Protein AF-A0A8J3TKG3-F1 (afdb_monomer)

pLDDT: mean 78.72, std 10.46, range [52.53, 94.5]

Nearest PDB structures (foldseek):
  2h1t-assembly1_B  TM=5.971E-01  e=3.770E-05  Pseudomonas aeruginosa

Organism: NCBI:txid58121

InterPro domains:
  IPR009467 Putative glycolipid-binding protein [PF06475] (46-133)

Mean predicted aligned error: 7.33 Å

Solvent-accessible surface area (backbone atoms only — not comparable to full-atom values): 7881 Å² total; per-residue (Å²): 117,49,72,46,34,32,48,33,92,66,37,40,34,41,33,46,36,37,60,92,91,50,89,44,74,53,73,52,76,51,64,83,83,86,78,87,79,87,68,67,69,60,39,66,77,90,67,37,84,79,35,87,44,58,33,46,54,99,43,63,65,41,64,19,53,64,39,53,77,61,40,28,68,78,79,34,62,73,49,68,54,37,22,33,28,27,39,70,91,50,46,35,43,43,66,38,67,34,36,43,33,41,75,53,96,37,28,34,35,39,38,43,92,95,44,72,34,70,65,26,33,37,44,100,86,42,42,56,48,38,47,73,65,72,43,44,58,48,127

Foldseek 3Di:
DDWKKKDFPFFIKIWDWDCPPHTDIDMDTDGDDDDDDDDDAAADPPPQPQAPFAAEPPDQQRVLRVCRVQVLLVVGAKDWGWHQYQYPDRRHTDTWTKMWGRDDHQWIWIDTDPDIWPTFGADPVSGGQRTPDRIHMDD

Sequence (139 aa):
MRSLVWMKDAGAEYAEVDFAEGPAATGTAVTEGTGDIDGPPPGRFDDLDRALDCALGLSPLTGSMPVLRHGLLKGGGRVAPTMAWVGVPHLQAIRRPQRYTHLDQGSVRFESEGFTADPSSYDAGGLVSDYPGPACAVR

Structure (mmCIF, N/CA/C/O backbone):
data_AF-A0A8J3TKG3-F1
#
_entry.id   AF-A0A8J3TKG3-F1
#
loop_
_atom_site.group_PDB
_atom_site.id
_atom_site.type_symbol
_atom_site.label_atom_id
_atom_site.label_alt_id
_atom_site.label_comp_id
_atom_site.label_asym_id
_atom_site.label_entity_id
_atom_site.label_seq_id
_atom_site.pdbx_PDB_ins_code
_atom_site.Cartn_x
_atom_site.Cartn_y
_atom_site.Cartn_z
_atom_site.occupancy
_atom_site.B_iso_or_equiv
_atom_site.auth_seq_id
_atom_site.auth_comp_id
_atom_site.auth_asym_id
_atom_site.auth_atom_id
_atom_site.pdbx_PDB_model_num
ATOM 1 N N . MET A 1 1 ? -17.376 11.240 -3.074 1.00 65.75 1 MET A N 1
ATOM 2 C CA . MET A 1 1 ? -16.198 11.699 -3.834 1.00 65.75 1 MET A CA 1
ATOM 3 C C . MET A 1 1 ? -15.257 12.511 -2.947 1.00 65.75 1 MET A C 1
ATOM 5 O O . MET A 1 1 ? -15.706 13.438 -2.279 1.00 65.75 1 MET A O 1
ATOM 9 N N . ARG A 1 2 ? -13.983 12.116 -2.879 1.00 75.81 2 ARG A N 1
ATOM 10 C CA . ARG A 1 2 ? -12.893 12.782 -2.144 1.00 75.81 2 ARG A CA 1
ATOM 11 C C . ARG A 1 2 ? -11.649 12.817 -3.030 1.00 75.81 2 ARG A C 1
ATOM 13 O O . ARG A 1 2 ? -11.393 11.833 -3.713 1.00 75.81 2 ARG A O 1
ATOM 20 N N . SER A 1 3 ? -10.875 13.895 -2.977 1.00 74.38 3 SER A N 1
ATOM 21 C CA . SER A 1 3 ? -9.601 14.026 -3.693 1.00 74.38 3 SER A CA 1
ATOM 22 C C . SER A 1 3 ? -8.420 14.004 -2.724 1.00 74.38 3 SER A C 1
ATOM 24 O O . SER A 1 3 ? -8.502 14.614 -1.657 1.00 74.38 3 SER A O 1
ATOM 26 N N . LEU A 1 4 ? -7.339 13.310 -3.080 1.00 78.56 4 LEU A N 1
ATOM 27 C CA . LEU A 1 4 ? -6.073 13.328 -2.341 1.00 78.56 4 LEU A CA 1
ATOM 28 C C . LEU A 1 4 ? -4.904 13.547 -3.297 1.00 78.56 4 LEU A C 1
ATOM 30 O O . LEU A 1 4 ? -4.908 13.030 -4.415 1.00 78.56 4 LEU A O 1
ATOM 34 N N . VAL A 1 5 ? -3.895 14.280 -2.826 1.00 79.69 5 VAL A N 1
ATOM 35 C CA . VAL A 1 5 ? -2.598 14.403 -3.493 1.00 79.69 5 VAL A CA 1
ATOM 36 C C . VAL A 1 5 ? -1.526 13.823 -2.578 1.00 79.69 5 VAL A C 1
ATOM 38 O O . VAL A 1 5 ? -1.450 14.201 -1.418 1.00 79.69 5 VAL A O 1
ATOM 41 N N . TRP A 1 6 ? -0.666 12.942 -3.079 1.00 81.75 6 TRP A N 1
ATOM 42 C CA . TRP A 1 6 ? 0.575 12.564 -2.405 1.00 81.75 6 TRP A CA 1
ATOM 43 C C . TRP A 1 6 ? 1.763 13.206 -3.112 1.00 81.75 6 TRP A C 1
ATOM 45 O O . TRP A 1 6 ? 2.014 12.931 -4.286 1.00 81.75 6 TRP A O 1
ATOM 55 N N . MET A 1 7 ? 2.507 14.033 -2.380 1.00 80.31 7 MET A N 1
ATOM 56 C CA . MET A 1 7 ? 3.767 14.620 -2.834 1.00 80.31 7 MET A CA 1
ATOM 57 C C . MET A 1 7 ? 4.911 13.648 -2.567 1.00 80.31 7 MET A C 1
ATOM 59 O O . MET A 1 7 ? 4.966 13.038 -1.496 1.00 80.31 7 MET A O 1
ATOM 63 N N . LYS A 1 8 ? 5.810 13.504 -3.541 1.00 76.69 8 LYS A N 1
ATOM 64 C CA . LYS A 1 8 ? 6.946 12.583 -3.506 1.00 76.69 8 LYS A CA 1
ATOM 65 C C . LYS A 1 8 ? 8.207 13.291 -3.984 1.00 76.69 8 LYS A C 1
ATOM 67 O O . LYS A 1 8 ? 8.125 14.222 -4.780 1.00 76.69 8 LYS A O 1
ATOM 72 N N . ASP A 1 9 ? 9.376 12.804 -3.582 1.00 74.69 9 ASP A N 1
ATOM 73 C CA . ASP A 1 9 ? 10.656 13.407 -3.996 1.00 74.69 9 ASP A CA 1
ATOM 74 C C . ASP A 1 9 ? 10.841 13.428 -5.525 1.00 74.69 9 ASP A C 1
ATOM 76 O O . ASP A 1 9 ? 11.468 14.331 -6.068 1.00 74.69 9 ASP A O 1
ATOM 80 N N . ALA A 1 10 ? 10.266 12.443 -6.223 1.00 72.31 10 ALA A N 1
ATOM 81 C CA . ALA A 1 10 ? 10.367 12.278 -7.674 1.00 72.31 10 ALA A CA 1
ATOM 82 C C . ALA A 1 10 ? 9.066 12.615 -8.435 1.00 72.31 10 ALA A C 1
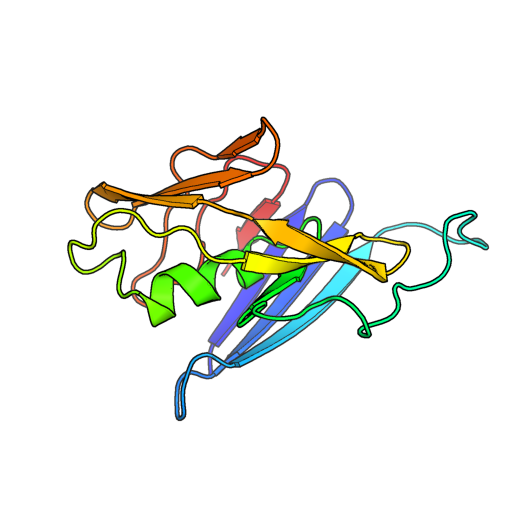ATOM 84 O O . ALA A 1 10 ? 8.913 12.214 -9.592 1.00 72.31 10 ALA A O 1
ATOM 85 N N . GLY A 1 11 ? 8.103 13.296 -7.797 1.00 76.69 11 GLY A N 1
ATOM 86 C CA . GLY A 1 11 ? 6.855 13.695 -8.452 1.00 76.69 11 GLY A CA 1
ATOM 87 C C . GLY A 1 11 ? 5.638 13.757 -7.532 1.00 76.69 11 GLY A C 1
ATOM 88 O O . GLY A 1 11 ? 5.746 13.965 -6.328 1.00 76.69 11 GLY A O 1
ATOM 89 N N . ALA A 1 12 ? 4.449 13.572 -8.098 1.00 78.31 12 ALA A N 1
ATOM 90 C CA . ALA A 1 12 ? 3.202 13.615 -7.341 1.00 78.31 12 ALA A CA 1
ATOM 91 C C . ALA A 1 12 ? 2.198 12.576 -7.839 1.00 78.31 12 ALA A C 1
ATOM 93 O O . ALA A 1 12 ? 2.230 12.132 -8.987 1.00 78.31 12 ALA A O 1
ATOM 94 N N . GLU A 1 13 ? 1.286 12.194 -6.957 1.00 80.19 13 GLU A N 1
ATOM 95 C CA . GLU A 1 13 ? 0.126 11.376 -7.280 1.00 80.19 13 GLU A CA 1
ATOM 96 C C . GLU A 1 13 ? -1.139 12.106 -6.875 1.00 80.19 13 GLU A C 1
ATOM 98 O O . GLU A 1 13 ? -1.252 12.550 -5.740 1.00 80.19 13 GLU A O 1
ATOM 103 N N . TYR A 1 14 ? -2.092 12.199 -7.791 1.00 79.06 14 TYR A N 1
ATOM 104 C CA . TYR A 1 14 ? -3.432 12.703 -7.528 1.00 79.06 14 TYR A CA 1
ATOM 105 C C . TYR A 1 14 ? -4.430 11.571 -7.701 1.00 79.06 14 TYR A C 1
ATOM 107 O O . TYR A 1 14 ? -4.318 10.800 -8.655 1.00 79.06 14 TYR A O 1
ATOM 115 N N . ALA A 1 15 ? -5.421 11.498 -6.819 1.00 75.50 15 ALA A N 1
ATOM 116 C CA . ALA A 1 15 ? -6.506 10.549 -6.963 1.00 75.50 15 ALA A CA 1
ATOM 117 C C . ALA A 1 15 ? -7.857 11.099 -6.525 1.00 75.50 15 ALA A C 1
ATOM 119 O O . ALA A 1 15 ? -7.969 11.804 -5.520 1.00 75.50 15 ALA A O 1
ATOM 120 N N . GLU A 1 16 ? -8.888 10.679 -7.252 1.00 76.75 16 GLU A N 1
ATOM 121 C CA . GLU A 1 16 ? -10.285 10.812 -6.864 1.00 76.75 16 GLU A CA 1
ATOM 122 C C . GLU A 1 16 ? -10.803 9.454 -6.406 1.00 76.75 16 GLU A C 1
ATOM 124 O O . GLU A 1 16 ? -10.681 8.446 -7.107 1.00 76.75 16 GLU A O 1
ATOM 129 N N . VAL A 1 17 ? -11.381 9.435 -5.209 1.00 72.75 17 VAL A N 1
ATOM 130 C CA . VAL A 1 17 ? -11.922 8.234 -4.582 1.00 72.75 17 VAL A CA 1
ATOM 131 C C . VAL A 1 17 ? -13.420 8.399 -4.379 1.00 72.75 17 VAL A C 1
ATOM 133 O O . VAL A 1 17 ? -13.889 9.385 -3.788 1.00 72.75 17 VAL A O 1
ATOM 136 N N . ASP A 1 18 ? -14.171 7.405 -4.839 1.00 75.12 18 ASP A N 1
ATOM 137 C CA . ASP A 1 18 ? -15.582 7.246 -4.531 1.00 75.12 18 ASP A CA 1
ATOM 138 C C . ASP A 1 18 ? -15.810 6.022 -3.641 1.00 75.12 18 ASP A C 1
ATOM 140 O O . ASP A 1 18 ? -15.125 5.005 -3.738 1.00 75.12 18 ASP A O 1
ATOM 144 N N . PHE A 1 19 ? -16.773 6.163 -2.739 1.00 68.62 19 PHE A N 1
ATOM 145 C CA . PHE A 1 19 ? -17.170 5.159 -1.760 1.00 68.62 19 PHE A CA 1
ATOM 146 C C . PHE A 1 19 ? -18.651 4.779 -1.889 1.00 68.62 19 PHE A C 1
ATOM 148 O O . PHE A 1 19 ? -19.118 3.950 -1.111 1.00 68.62 19 PHE A O 1
ATOM 155 N N . ALA A 1 20 ? -19.400 5.387 -2.820 1.00 67.38 20 ALA A N 1
ATOM 156 C CA . ALA A 1 20 ? -20.851 5.232 -2.920 1.00 67.38 20 ALA A CA 1
ATOM 157 C C . ALA A 1 20 ? -21.306 3.780 -3.179 1.00 67.38 20 ALA A C 1
ATOM 159 O O . ALA A 1 20 ? -22.295 3.349 -2.592 1.00 67.38 20 ALA A O 1
ATOM 160 N N . GLU A 1 21 ? -20.563 3.011 -3.986 1.00 63.25 21 GLU A N 1
ATOM 161 C CA . GLU A 1 21 ? -20.885 1.610 -4.335 1.00 63.25 21 GLU A CA 1
ATOM 162 C C . GLU A 1 21 ? -19.771 0.614 -3.944 1.00 63.25 21 GLU A C 1
ATOM 164 O O . GLU A 1 21 ? -19.729 -0.525 -4.404 1.00 63.25 21 GLU A O 1
ATOM 169 N N . GLY A 1 22 ? -18.858 1.040 -3.066 1.00 59.81 22 GLY A N 1
ATOM 170 C CA . GLY A 1 22 ? -17.608 0.344 -2.749 1.00 59.81 22 GLY A CA 1
ATOM 171 C C . GLY A 1 22 ? -16.391 1.225 -3.048 1.00 59.81 22 GLY A C 1
ATOM 172 O O . GLY A 1 22 ? -16.543 2.282 -3.658 1.00 59.81 22 GLY A O 1
ATOM 173 N N . PRO A 1 23 ? -15.186 0.848 -2.583 1.00 59.66 23 PRO A N 1
ATOM 174 C CA . PRO A 1 23 ? -13.993 1.654 -2.804 1.00 59.66 23 PRO A CA 1
ATOM 175 C C . PRO A 1 23 ? -13.556 1.571 -4.270 1.00 59.66 23 PRO A C 1
ATOM 177 O O . PRO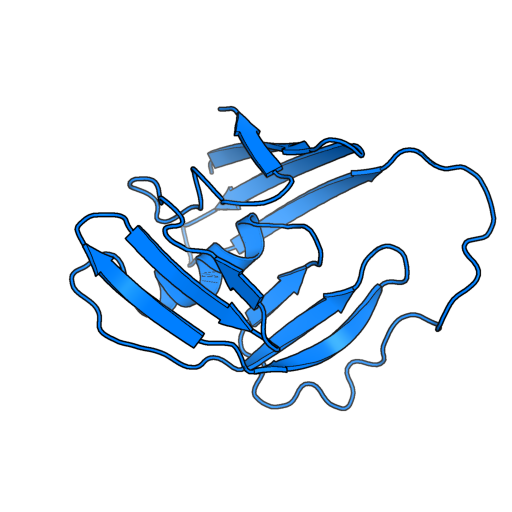 A 1 23 ? -13.049 0.542 -4.713 1.00 59.66 23 PRO A O 1
ATOM 180 N N . ALA A 1 24 ? -13.728 2.668 -5.004 1.00 63.78 24 ALA A N 1
ATOM 181 C CA . ALA A 1 24 ? -13.191 2.854 -6.346 1.00 63.78 24 ALA A CA 1
ATOM 182 C C . ALA A 1 24 ? -12.291 4.092 -6.359 1.00 63.78 24 ALA A C 1
ATOM 184 O O . ALA A 1 24 ? -12.643 5.129 -5.797 1.00 63.78 24 ALA A O 1
ATOM 185 N N . ALA A 1 25 ? -11.125 3.990 -6.995 1.00 62.47 25 ALA A N 1
ATOM 186 C CA . ALA A 1 25 ? -10.193 5.101 -7.108 1.00 62.47 25 ALA A CA 1
ATOM 187 C C . ALA A 1 25 ? -9.658 5.213 -8.535 1.00 62.47 25 ALA A C 1
ATOM 189 O O . ALA A 1 25 ? -9.252 4.214 -9.127 1.00 62.47 25 ALA A O 1
ATOM 190 N N . THR A 1 26 ? -9.632 6.437 -9.060 1.00 66.81 26 THR A N 1
ATOM 191 C CA . THR A 1 26 ? -8.909 6.779 -10.291 1.00 66.81 26 THR A CA 1
ATOM 192 C C . THR A 1 26 ? -7.755 7.691 -9.912 1.00 66.81 26 THR A C 1
ATOM 194 O O . THR A 1 26 ? -7.953 8.638 -9.153 1.00 66.81 26 THR A O 1
ATOM 197 N N . GLY A 1 27 ? -6.551 7.405 -10.410 1.00 61.59 27 GLY A N 1
ATOM 198 C CA . GLY A 1 27 ? -5.350 8.156 -10.056 1.00 61.59 27 GLY A CA 1
ATOM 199 C C . GLY A 1 27 ? -4.464 8.466 -11.254 1.00 61.59 27 GLY A C 1
ATOM 200 O O . GLY A 1 27 ? -4.446 7.730 -12.238 1.00 61.59 27 GLY A O 1
ATOM 201 N N . THR A 1 28 ? -3.723 9.566 -11.161 1.00 65.19 28 THR A N 1
ATOM 202 C CA . THR A 1 28 ? -2.653 9.942 -12.090 1.00 65.19 28 THR A CA 1
ATOM 203 C C . THR A 1 28 ? -1.370 10.124 -11.292 1.00 65.19 28 THR A C 1
ATOM 205 O O . THR A 1 28 ? -1.365 10.824 -10.280 1.00 65.19 28 THR A O 1
ATOM 208 N N . ALA A 1 29 ? -0.282 9.510 -11.751 1.00 63.16 29 ALA A N 1
ATOM 209 C CA . ALA A 1 29 ? 1.056 9.754 -11.229 1.00 63.16 29 ALA A CA 1
ATOM 210 C C . ALA A 1 29 ? 1.861 10.526 -12.276 1.00 63.16 29 ALA A C 1
ATOM 212 O O . ALA A 1 29 ? 1.901 10.130 -13.441 1.00 63.16 29 ALA A O 1
ATOM 213 N N . VAL A 1 30 ? 2.493 11.619 -11.857 1.00 64.50 30 VAL A N 1
ATOM 214 C CA . VAL A 1 30 ? 3.421 12.392 -12.685 1.00 64.50 30 VAL A CA 1
ATOM 215 C C . VAL A 1 30 ? 4.809 12.225 -12.095 1.00 64.50 30 VAL A C 1
ATOM 217 O O . VAL A 1 30 ? 5.009 12.464 -10.905 1.00 64.50 30 VAL A O 1
ATOM 220 N N . THR A 1 31 ? 5.753 11.813 -12.932 1.00 65.25 31 THR A N 1
ATOM 221 C CA . THR A 1 31 ? 7.174 11.698 -12.598 1.00 65.25 31 THR A CA 1
ATOM 222 C C . THR A 1 31 ? 7.975 12.549 -13.572 1.00 65.25 31 THR A C 1
ATOM 224 O O . THR A 1 31 ? 7.590 12.669 -14.736 1.00 65.25 31 THR A O 1
ATOM 227 N N . GLU A 1 32 ? 9.098 13.115 -13.142 1.00 64.06 32 GLU A N 1
ATOM 228 C CA . GLU A 1 32 ? 9.992 13.820 -14.064 1.00 64.06 32 GLU A CA 1
ATOM 229 C C . GLU A 1 32 ? 10.857 12.826 -14.862 1.00 64.06 32 GLU A C 1
ATOM 231 O O . GLU A 1 32 ? 11.480 11.930 -14.296 1.00 64.06 32 GLU A O 1
ATOM 236 N N . GLY A 1 33 ? 10.878 12.975 -16.191 1.00 59.31 33 GLY A N 1
ATOM 237 C CA . GLY A 1 33 ? 11.696 12.177 -17.109 1.00 59.31 33 GLY A CA 1
ATOM 238 C C . GLY A 1 33 ? 11.212 12.291 -18.557 1.00 59.31 33 GLY A C 1
ATOM 239 O O . GLY A 1 33 ? 10.014 12.263 -18.819 1.00 59.31 33 GLY A O 1
ATOM 240 N N . THR A 1 34 ? 12.132 12.441 -19.513 1.00 52.53 34 THR A N 1
ATOM 241 C CA . THR A 1 34 ? 11.837 12.388 -20.957 1.00 52.53 34 THR A CA 1
ATOM 242 C C . THR A 1 34 ? 12.773 11.380 -21.617 1.00 52.53 34 THR A C 1
ATOM 244 O O . THR A 1 34 ? 13.968 11.382 -21.334 1.00 52.53 34 THR A O 1
ATOM 247 N N . GLY A 1 35 ? 12.235 10.505 -22.469 1.00 57.72 35 GLY A N 1
ATOM 248 C CA . GLY A 1 35 ? 12.998 9.460 -23.159 1.00 57.72 35 GLY A CA 1
ATOM 249 C C . GLY A 1 35 ? 12.224 8.149 -23.278 1.00 57.72 35 GLY A C 1
ATOM 250 O O . GLY A 1 35 ? 11.210 7.961 -22.606 1.00 57.72 35 GLY A O 1
ATOM 251 N N . ASP A 1 36 ? 12.707 7.259 -24.143 1.00 59.22 36 ASP A N 1
ATOM 252 C CA . ASP A 1 36 ? 12.272 5.863 -24.134 1.00 59.22 36 ASP A CA 1
ATOM 253 C C . ASP A 1 36 ? 12.770 5.223 -22.835 1.00 59.22 36 ASP A C 1
ATOM 255 O O . ASP A 1 36 ? 13.930 5.403 -22.450 1.00 59.22 36 ASP A O 1
ATOM 259 N N . ILE A 1 37 ? 11.883 4.536 -22.119 1.00 63.22 37 ILE A N 1
ATOM 260 C CA . ILE A 1 37 ? 12.218 3.946 -20.823 1.00 63.22 37 ILE A CA 1
ATOM 261 C C . ILE A 1 37 ? 12.572 2.480 -21.054 1.00 63.22 37 ILE A C 1
ATOM 263 O O . ILE A 1 37 ? 11.692 1.617 -21.058 1.00 63.22 37 ILE A O 1
ATOM 267 N N . ASP A 1 38 ? 13.861 2.205 -21.259 1.00 68.69 38 ASP A N 1
ATOM 268 C CA . ASP A 1 38 ? 14.381 0.840 -21.384 1.00 68.69 38 ASP A CA 1
ATOM 269 C C . ASP A 1 38 ? 13.929 -0.017 -20.197 1.00 68.69 38 ASP A C 1
ATOM 271 O O . ASP A 1 38 ? 14.167 0.324 -19.038 1.00 68.69 38 ASP A O 1
ATOM 275 N N . GLY A 1 39 ? 13.286 -1.150 -20.470 1.00 65.38 39 GLY A N 1
ATOM 276 C CA . GLY A 1 39 ? 12.805 -2.040 -19.422 1.00 65.38 39 GLY A CA 1
ATOM 277 C C . GLY A 1 39 ? 11.916 -3.161 -19.946 1.00 65.38 39 GLY A C 1
ATOM 278 O O . GLY A 1 39 ? 11.702 -3.285 -21.155 1.00 65.38 39 GLY A O 1
ATOM 279 N N . PRO A 1 40 ? 11.417 -4.023 -19.046 1.00 69.50 40 PRO A N 1
ATOM 280 C CA . PRO A 1 40 ? 10.500 -5.078 -19.440 1.00 69.50 40 P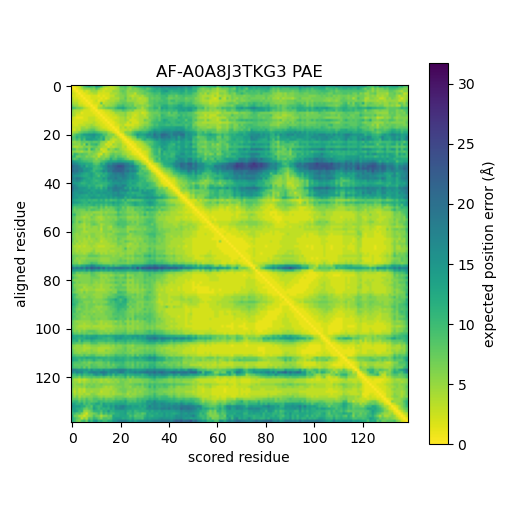RO A CA 1
ATOM 281 C C . PRO A 1 40 ? 9.223 -4.466 -20.038 1.00 69.50 40 PRO A C 1
ATOM 283 O O . PRO A 1 40 ? 8.797 -3.394 -19.603 1.00 69.50 40 PRO A O 1
ATOM 286 N N . PRO A 1 41 ? 8.583 -5.136 -21.012 1.00 68.81 41 PRO A N 1
ATOM 287 C CA . PRO A 1 41 ? 7.294 -4.688 -21.515 1.00 68.81 41 PRO A CA 1
ATOM 288 C C . PRO A 1 41 ? 6.245 -4.686 -20.388 1.00 68.81 41 PRO A C 1
ATOM 290 O O . PRO A 1 41 ? 6.412 -5.410 -19.395 1.00 68.81 41 PRO A O 1
ATOM 293 N N . PRO A 1 42 ? 5.135 -3.942 -20.558 1.00 70.00 42 PRO A N 1
ATOM 294 C CA . PRO A 1 42 ? 4.002 -4.012 -19.648 1.00 70.00 42 PRO A CA 1
ATOM 295 C C . PRO A 1 42 ? 3.598 -5.463 -19.388 1.00 70.00 42 PRO A C 1
ATOM 297 O O . PRO A 1 42 ? 3.622 -6.312 -20.287 1.00 70.00 42 PRO A O 1
ATOM 300 N N . GLY A 1 43 ? 3.266 -5.757 -18.133 1.00 64.12 43 GLY A N 1
ATOM 301 C CA . GLY A 1 43 ? 2.966 -7.124 -17.721 1.00 64.12 43 GLY A CA 1
ATOM 302 C C . GLY A 1 43 ? 1.717 -7.650 -18.421 1.00 64.12 43 GLY A C 1
ATOM 303 O O . GLY A 1 43 ? 0.810 -6.895 -18.768 1.00 64.12 43 GLY A O 1
ATOM 304 N N . ARG A 1 44 ? 1.661 -8.968 -18.610 1.00 67.38 44 ARG A N 1
ATOM 305 C CA . ARG A 1 44 ? 0.450 -9.649 -19.075 1.00 67.38 44 ARG A CA 1
ATOM 306 C C . ARG A 1 44 ? -0.406 -10.000 -17.862 1.00 67.38 44 ARG A C 1
ATOM 308 O O . ARG A 1 44 ? 0.121 -10.451 -16.851 1.00 67.38 44 ARG A O 1
ATOM 315 N N . PHE A 1 45 ? -1.719 -9.827 -17.973 1.00 69.94 45 PHE A N 1
ATOM 316 C CA . PHE A 1 45 ? -2.666 -10.088 -16.878 1.00 69.94 45 PHE A CA 1
ATOM 317 C C . PHE A 1 45 ? -3.000 -11.580 -16.706 1.00 69.94 45 PHE A C 1
ATOM 319 O O . PHE A 1 45 ? -3.800 -11.939 -15.847 1.00 69.94 45 PHE A O 1
ATOM 326 N N . ASP A 1 46 ? -2.366 -12.437 -17.508 1.00 70.75 46 ASP A N 1
ATOM 327 C CA . ASP A 1 46 ? -2.687 -13.856 -17.666 1.00 70.75 46 ASP A CA 1
ATOM 328 C C . ASP A 1 46 ? -2.351 -14.707 -16.412 1.00 70.75 46 ASP A C 1
ATOM 330 O O . ASP A 1 46 ? -2.832 -15.830 -16.307 1.00 70.75 46 ASP A O 1
ATOM 334 N N . ASP A 1 47 ? -1.562 -14.188 -15.455 1.00 74.12 47 ASP A N 1
ATOM 335 C CA . ASP A 1 47 ? -1.142 -14.883 -14.214 1.00 74.12 47 ASP A CA 1
ATOM 336 C C . ASP A 1 47 ? -1.357 -14.024 -12.946 1.00 74.12 47 ASP A C 1
ATOM 338 O O . ASP A 1 47 ? -0.490 -13.866 -12.082 1.00 74.12 47 ASP A O 1
ATOM 342 N N . LEU A 1 48 ? -2.531 -13.393 -12.850 1.00 82.12 48 LEU A N 1
ATOM 343 C CA . LEU A 1 48 ? -2.943 -12.587 -11.689 1.00 82.12 48 LEU A CA 1
ATOM 344 C C . LEU A 1 48 ? -4.073 -13.241 -10.892 1.00 82.12 48 LEU A C 1
ATOM 346 O O . LEU A 1 48 ? -4.792 -12.575 -10.143 1.00 82.12 48 LEU A O 1
ATOM 350 N N . ASP A 1 49 ? -4.230 -14.555 -11.022 1.00 79.31 49 ASP A N 1
ATOM 351 C CA . ASP A 1 49 ? -5.275 -15.290 -10.328 1.00 79.31 49 ASP A CA 1
ATOM 352 C C . ASP A 1 49 ? -5.249 -15.012 -8.820 1.00 79.31 49 ASP A C 1
ATOM 354 O O . ASP A 1 49 ? -4.207 -15.024 -8.150 1.00 79.31 49 ASP A O 1
ATOM 358 N N . ARG A 1 50 ? -6.447 -14.789 -8.267 1.00 78.69 50 ARG A N 1
ATOM 359 C CA . ARG A 1 50 ? -6.688 -14.473 -6.847 1.00 78.69 50 ARG A CA 1
ATOM 360 C C . ARG A 1 50 ? -6.169 -13.101 -6.399 1.00 78.69 50 ARG A C 1
ATOM 362 O O . ARG A 1 50 ? -6.257 -12.810 -5.204 1.00 78.69 50 ARG A O 1
ATOM 369 N N . ALA A 1 51 ? -5.674 -12.262 -7.310 1.00 86.62 51 ALA A N 1
ATOM 370 C CA . ALA A 1 51 ? -5.484 -10.845 -7.046 1.00 86.62 51 ALA A CA 1
ATOM 371 C C . ALA A 1 51 ? -6.839 -10.122 -7.058 1.00 86.62 51 ALA A C 1
ATOM 373 O O . ALA A 1 51 ? -7.377 -9.802 -8.112 1.00 86.62 51 ALA A O 1
ATOM 374 N N . LEU A 1 52 ? -7.408 -9.895 -5.872 1.00 82.94 52 LEU A N 1
ATOM 375 C CA . LEU A 1 52 ? -8.683 -9.173 -5.721 1.00 82.94 52 LEU A CA 1
ATOM 376 C C . LEU A 1 52 ? -8.515 -7.648 -5.743 1.00 82.94 52 LEU A C 1
ATOM 378 O O . LEU A 1 52 ? -9.500 -6.916 -5.799 1.00 82.94 52 LEU A O 1
ATOM 382 N N . ASP A 1 53 ? -7.269 -7.198 -5.669 1.00 86.19 53 ASP A N 1
ATOM 383 C CA . ASP A 1 53 ? -6.849 -5.811 -5.560 1.00 86.19 53 ASP A CA 1
ATOM 384 C C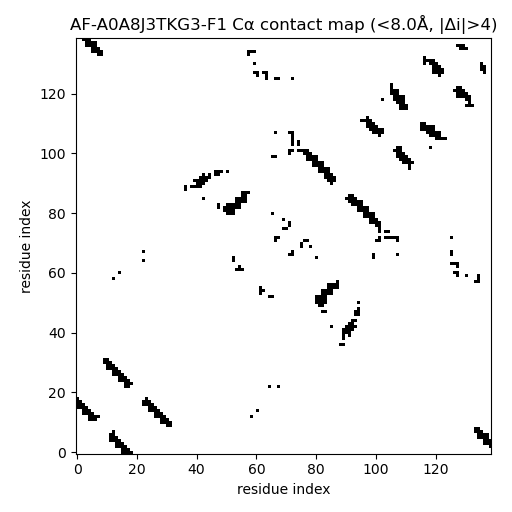 . ASP A 1 53 ? -5.623 -5.573 -6.437 1.00 86.19 53 ASP A C 1
ATOM 386 O O . ASP A 1 53 ? -4.825 -6.489 -6.662 1.00 86.19 53 ASP A O 1
ATOM 390 N N . CYS A 1 54 ? -5.432 -4.333 -6.882 1.00 86.50 54 CYS A N 1
ATOM 391 C CA . CYS A 1 54 ? -4.199 -3.897 -7.526 1.00 86.50 54 CYS A CA 1
ATOM 392 C C . CYS A 1 54 ? -3.361 -3.043 -6.572 1.00 86.50 54 CYS A C 1
ATOM 394 O O . CYS A 1 54 ? -3.891 -2.374 -5.688 1.00 86.50 54 CYS A O 1
ATOM 396 N N . ALA A 1 55 ? -2.043 -3.070 -6.754 1.00 87.00 55 ALA A N 1
ATOM 397 C CA . ALA A 1 55 ? -1.112 -2.213 -6.032 1.00 87.00 55 ALA A CA 1
ATOM 398 C C . ALA A 1 55 ? -0.205 -1.508 -7.037 1.00 87.00 55 ALA A C 1
ATOM 400 O O . ALA A 1 55 ? 0.544 -2.170 -7.747 1.00 87.00 55 ALA A O 1
ATOM 401 N N . LEU A 1 56 ? -0.255 -0.183 -7.116 1.00 84.44 56 LEU A N 1
ATOM 402 C CA . LEU A 1 56 ? 0.640 0.562 -7.996 1.00 84.44 56 LEU A CA 1
ATOM 403 C C . LEU A 1 56 ? 1.942 0.865 -7.243 1.00 84.44 56 LEU A C 1
ATOM 405 O O . LEU A 1 56 ? 1.931 1.331 -6.103 1.00 84.44 56 LEU A O 1
ATOM 409 N N . GLY A 1 57 ? 3.081 0.586 -7.872 1.00 81.12 57 GLY A N 1
ATOM 410 C CA . GLY A 1 57 ? 4.388 0.946 -7.344 1.00 81.12 57 GLY A CA 1
ATOM 411 C C . GLY A 1 57 ? 4.444 2.439 -7.022 1.00 81.12 57 GLY A C 1
ATOM 412 O O . GLY A 1 57 ? 3.939 3.265 -7.778 1.00 81.12 57 GLY A O 1
ATOM 413 N N . LEU A 1 58 ? 5.048 2.776 -5.881 1.00 78.19 58 LEU A N 1
ATOM 414 C CA . LEU A 1 58 ? 5.132 4.146 -5.365 1.00 78.19 58 LEU A CA 1
ATOM 415 C C . LEU A 1 58 ? 3.776 4.803 -5.041 1.00 78.19 58 LEU A C 1
ATOM 417 O O . LEU A 1 58 ? 3.768 6.003 -4.785 1.00 78.19 58 LEU A O 1
ATOM 421 N N . SER A 1 59 ? 2.654 4.071 -5.027 1.00 82.94 59 SER A N 1
ATOM 422 C CA . SER A 1 59 ? 1.328 4.609 -4.692 1.00 82.94 59 SER A CA 1
ATOM 423 C C . SER A 1 59 ? 0.812 4.087 -3.347 1.00 82.94 59 SER A C 1
ATOM 425 O O . SER A 1 59 ? 0.435 2.913 -3.247 1.00 82.94 59 SER A O 1
ATOM 427 N N . PRO A 1 60 ? 0.733 4.937 -2.305 1.00 81.38 60 PRO A N 1
ATOM 428 C CA . PRO A 1 60 ? 0.143 4.546 -1.026 1.00 81.38 60 PRO A CA 1
ATOM 429 C C . PRO A 1 60 ? -1.380 4.364 -1.112 1.00 81.38 60 PRO A C 1
ATOM 431 O O . PRO A 1 60 ? -1.946 3.582 -0.349 1.00 81.38 60 PRO A O 1
ATOM 434 N N . LEU A 1 61 ? -2.053 5.028 -2.059 1.00 84.00 61 LEU A N 1
ATOM 435 C CA . LEU A 1 61 ? -3.506 4.963 -2.232 1.00 84.00 61 LEU A CA 1
ATOM 436 C C . LEU A 1 61 ? -4.001 3.521 -2.354 1.00 84.00 61 LEU A C 1
ATOM 438 O O . LEU A 1 61 ? -4.945 3.124 -1.669 1.00 84.00 61 LEU A O 1
ATOM 442 N N . THR A 1 62 ? -3.342 2.736 -3.206 1.00 85.06 62 THR A N 1
ATOM 443 C CA . THR A 1 62 ? -3.763 1.365 -3.524 1.00 85.06 62 THR A CA 1
ATOM 444 C C . THR A 1 62 ? -3.678 0.410 -2.329 1.00 85.06 62 THR A C 1
ATOM 446 O O . THR A 1 62 ? -4.451 -0.544 -2.245 1.00 85.06 62 THR A O 1
ATOM 449 N N . GLY A 1 63 ? -2.854 0.728 -1.323 1.00 87.12 63 GLY A N 1
ATOM 450 C CA . GLY A 1 63 ? -2.816 0.002 -0.051 1.00 87.12 63 GLY A CA 1
ATOM 451 C C . GLY A 1 63 ? -4.083 0.154 0.802 1.00 87.12 63 GLY A C 1
ATOM 452 O O . GLY A 1 63 ? -4.324 -0.656 1.695 1.00 87.12 63 GLY A O 1
ATOM 453 N N . SER A 1 64 ? -4.934 1.140 0.505 1.00 88.44 64 SER A N 1
ATOM 454 C CA . SER A 1 64 ? -6.195 1.373 1.220 1.00 88.44 64 SER A CA 1
ATOM 455 C C . SER A 1 64 ? -7.266 0.325 0.891 1.00 88.44 64 SER A C 1
ATOM 457 O O . SER A 1 64 ? -8.129 0.045 1.721 1.00 88.44 64 SER A O 1
ATOM 459 N N . MET A 1 65 ? -7.221 -0.294 -0.296 1.00 88.50 65 MET A N 1
ATOM 460 C CA . MET A 1 65 ? -8.242 -1.261 -0.729 1.00 88.50 65 MET A CA 1
ATOM 461 C C . MET A 1 65 ? -8.357 -2.482 0.203 1.00 88.50 65 MET A C 1
ATOM 463 O O . MET A 1 65 ? -9.460 -2.738 0.701 1.00 88.50 65 MET A O 1
ATOM 467 N N . PRO A 1 66 ? -7.270 -3.214 0.532 1.00 89.38 66 PRO A N 1
ATOM 468 C CA . PRO A 1 66 ? -7.356 -4.338 1.463 1.00 89.38 66 PRO A CA 1
ATOM 469 C C . PRO A 1 66 ? -7.737 -3.896 2.883 1.00 89.38 66 PRO A C 1
ATOM 471 O O . PRO A 1 66 ? -8.463 -4.612 3.573 1.00 89.38 66 PRO A O 1
ATOM 474 N N . VAL A 1 67 ? -7.313 -2.704 3.312 1.00 90.06 67 VAL A N 1
ATOM 475 C CA . VAL A 1 67 ? -7.661 -2.132 4.624 1.00 90.06 67 VAL A CA 1
ATOM 476 C C . VAL A 1 67 ? -9.165 -1.904 4.742 1.00 90.06 67 VAL A C 1
ATOM 478 O O . VAL A 1 67 ? -9.777 -2.308 5.736 1.00 90.06 67 VAL A O 1
ATOM 481 N N . LEU A 1 68 ? -9.769 -1.314 3.710 1.00 88.88 68 LEU A N 1
ATOM 482 C CA . LEU A 1 68 ? -11.201 -1.049 3.633 1.00 88.88 68 LEU A CA 1
ATOM 483 C C . LEU A 1 68 ? -12.015 -2.335 3.512 1.00 88.88 68 LEU A C 1
ATOM 485 O O . LEU A 1 68 ? -12.942 -2.545 4.296 1.00 88.88 68 LEU A O 1
ATOM 489 N N . ARG A 1 69 ? -11.646 -3.223 2.582 1.00 87.75 69 ARG A N 1
ATOM 490 C CA . ARG A 1 69 ? -1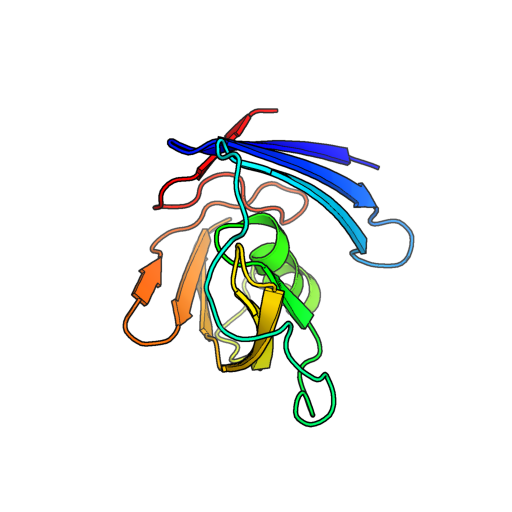2.370 -4.479 2.337 1.00 87.75 69 ARG A CA 1
ATOM 491 C C . ARG A 1 69 ? -12.393 -5.387 3.559 1.00 87.75 69 ARG A C 1
ATOM 493 O O . ARG A 1 69 ? -13.406 -6.028 3.822 1.00 87.75 69 ARG A O 1
ATOM 500 N N . HIS A 1 70 ? -11.293 -5.445 4.303 1.00 89.75 70 HIS A N 1
ATOM 501 C CA . HIS A 1 70 ? -11.189 -6.289 5.490 1.00 89.75 70 HIS A CA 1
ATOM 502 C C . HIS A 1 70 ? -11.524 -5.558 6.794 1.00 89.75 70 HIS A C 1
ATOM 504 O O . HIS A 1 70 ? -11.428 -6.156 7.864 1.00 89.75 70 HIS A O 1
ATOM 510 N N . GLY A 1 71 ? -11.926 -4.283 6.723 1.00 89.50 71 GLY A N 1
ATOM 511 C CA . GLY A 1 71 ? -12.312 -3.496 7.891 1.00 89.50 71 GLY A CA 1
ATOM 512 C C . GLY A 1 71 ? -11.207 -3.390 8.943 1.00 89.50 71 GLY A C 1
ATOM 513 O O . GLY A 1 71 ? -11.516 -3.366 10.132 1.00 89.50 71 GLY A O 1
ATOM 514 N N . LEU A 1 72 ? -9.932 -3.341 8.534 1.00 90.25 72 LEU A N 1
ATOM 515 C CA . LEU A 1 72 ? -8.796 -3.454 9.461 1.00 90.25 72 LEU A CA 1
ATOM 516 C C . LEU A 1 72 ? -8.787 -2.352 10.524 1.00 90.25 72 LEU A C 1
ATOM 518 O O . LEU A 1 72 ? -8.440 -2.613 11.669 1.00 90.25 72 LEU A O 1
ATOM 522 N N . LEU A 1 73 ? -9.263 -1.153 10.185 1.00 88.56 73 LEU A N 1
ATOM 523 C CA . LEU A 1 73 ? -9.337 -0.019 11.113 1.00 88.56 73 LEU A CA 1
ATOM 524 C C . LEU A 1 73 ? -10.448 -0.146 12.169 1.00 88.56 73 LEU A C 1
ATOM 526 O O . LEU A 1 73 ? -10.495 0.651 13.100 1.00 88.56 73 LEU A O 1
ATOM 530 N N . LYS A 1 74 ? -11.348 -1.131 12.050 1.00 87.00 74 LYS A N 1
ATOM 531 C CA . LYS A 1 74 ? -12.472 -1.356 12.978 1.00 87.00 74 LYS A CA 1
ATOM 532 C C . LYS A 1 74 ? -12.137 -2.385 14.070 1.00 87.00 74 LYS A C 1
ATOM 534 O O . LYS A 1 74 ? -13.035 -3.059 14.566 1.00 87.00 74 LYS A O 1
ATOM 539 N N . GLY A 1 75 ? -10.858 -2.528 14.424 1.00 76.31 75 GLY A N 1
ATOM 540 C CA . GLY A 1 75 ? -10.380 -3.567 15.345 1.00 76.31 75 GLY A CA 1
ATOM 541 C C . GLY A 1 75 ? -10.089 -4.899 14.652 1.00 76.31 75 GLY A C 1
ATOM 542 O O . GLY A 1 75 ? -10.249 -5.958 15.256 1.00 76.31 75 GLY A O 1
ATOM 543 N N . GLY A 1 76 ? -9.727 -4.859 13.364 1.00 70.62 76 GLY A N 1
ATOM 544 C CA . GLY A 1 76 ? -9.415 -6.056 12.588 1.00 70.62 76 GLY A CA 1
ATOM 545 C C . GLY A 1 76 ? -8.138 -6.760 13.057 1.00 70.62 76 GLY A C 1
ATOM 546 O O . GLY A 1 76 ? -7.403 -6.268 13.902 1.00 70.62 76 GLY A O 1
ATOM 547 N N . GLY A 1 77 ? -7.881 -7.949 12.509 1.00 85.31 77 GLY A N 1
ATOM 548 C CA . GLY A 1 77 ? -6.685 -8.741 12.801 1.00 85.31 77 GLY A CA 1
ATOM 549 C C . GLY A 1 77 ? -5.602 -8.589 11.731 1.00 85.31 77 GLY A C 1
ATOM 550 O O . GLY A 1 77 ? -5.214 -7.491 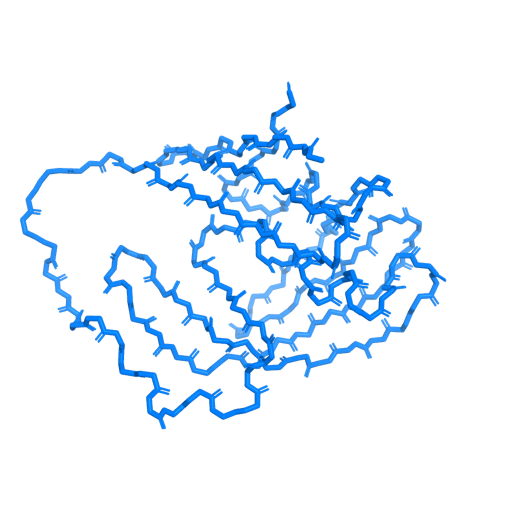11.336 1.00 85.31 77 GLY A O 1
ATOM 551 N N . ARG A 1 78 ? -5.117 -9.729 11.240 1.00 92.94 78 ARG A N 1
ATOM 552 C CA . ARG A 1 78 ? -4.103 -9.815 10.188 1.00 92.94 78 ARG A CA 1
ATOM 553 C C . ARG A 1 78 ? -4.690 -10.453 8.940 1.00 92.94 78 ARG A C 1
ATOM 555 O O . ARG A 1 78 ? -5.268 -11.535 9.027 1.00 92.94 78 ARG A O 1
ATOM 562 N N . VAL A 1 79 ? -4.467 -9.836 7.786 1.00 93.88 79 VAL A N 1
ATOM 563 C CA . VAL A 1 79 ? -4.863 -10.363 6.473 1.00 93.88 79 VAL A CA 1
ATOM 564 C C . VAL A 1 79 ? -3.656 -10.478 5.554 1.00 93.88 79 VAL A C 1
ATOM 566 O O . VAL A 1 79 ? -2.662 -9.773 5.725 1.00 93.88 79 VAL A O 1
ATOM 569 N N . ALA A 1 80 ? -3.727 -11.403 4.601 1.00 94.38 80 ALA A N 1
ATOM 570 C CA . ALA A 1 80 ? -2.654 -11.664 3.647 1.00 94.38 80 ALA A CA 1
ATOM 571 C C . ALA A 1 80 ? -3.196 -11.682 2.207 1.00 94.38 80 ALA A C 1
ATOM 573 O O . ALA A 1 80 ? -3.311 -12.759 1.609 1.00 94.38 80 ALA A O 1
ATOM 574 N N . PRO A 1 81 ? -3.627 -10.522 1.674 1.00 92.38 81 PRO A N 1
ATOM 575 C CA . PRO A 1 81 ? -4.134 -10.442 0.315 1.00 92.38 81 PRO A CA 1
ATOM 576 C C . PRO A 1 81 ? -3.023 -10.743 -0.693 1.00 92.38 81 PRO A C 1
ATOM 578 O O . PRO A 1 81 ? -1.835 -10.512 -0.464 1.00 92.38 81 PRO A O 1
ATOM 581 N N . THR A 1 82 ? -3.428 -11.269 -1.841 1.00 92.38 82 THR A N 1
ATOM 582 C CA . THR A 1 82 ? -2.599 -11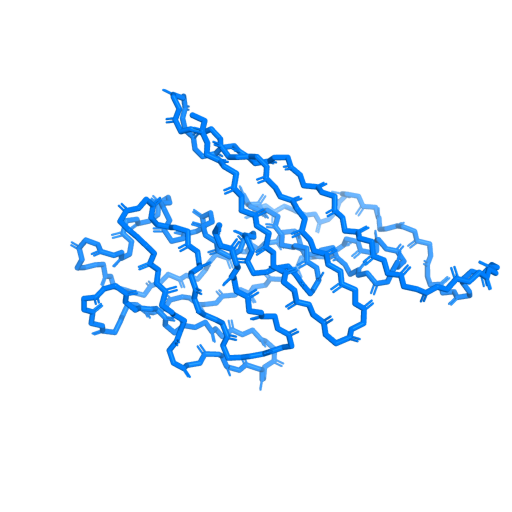.244 -3.044 1.00 92.38 82 THR A CA 1
ATOM 583 C C . THR A 1 82 ? -3.034 -10.033 -3.858 1.00 92.38 82 THR A C 1
ATOM 585 O O . THR A 1 82 ? -4.227 -9.886 -4.107 1.00 92.38 82 THR A O 1
ATOM 588 N N . MET A 1 83 ? -2.084 -9.199 -4.273 1.00 90.88 83 MET A N 1
ATOM 589 C CA . MET A 1 83 ? -2.330 -8.053 -5.146 1.00 90.88 83 MET A CA 1
ATOM 590 C C . MET A 1 83 ? -1.801 -8.317 -6.555 1.00 90.88 83 MET A C 1
ATOM 592 O O . MET A 1 83 ? -0.797 -9.013 -6.736 1.00 90.88 83 MET A O 1
ATOM 596 N N . ALA A 1 84 ? -2.426 -7.680 -7.537 1.00 91.31 84 ALA A N 1
ATOM 597 C CA . ALA A 1 84 ? -1.846 -7.419 -8.842 1.00 91.31 84 ALA A CA 1
ATOM 598 C C . ALA A 1 84 ? -0.960 -6.179 -8.706 1.00 91.31 84 ALA A C 1
ATOM 600 O O . ALA A 1 84 ? -1.436 -5.046 -8.795 1.00 91.31 84 ALA A O 1
ATOM 601 N N . TRP A 1 85 ? 0.316 -6.382 -8.395 1.00 90.00 85 TRP A N 1
ATOM 602 C CA . TRP A 1 85 ? 1.244 -5.272 -8.245 1.00 90.00 85 TRP A CA 1
ATOM 603 C C . TRP A 1 85 ? 1.750 -4.826 -9.609 1.00 90.00 85 TRP A C 1
ATOM 605 O O . TRP A 1 85 ? 2.238 -5.647 -10.380 1.00 90.00 85 TRP A O 1
ATOM 615 N N . VAL A 1 86 ? 1.642 -3.534 -9.888 1.00 87.19 86 VAL A N 1
ATOM 616 C CA . VAL A 1 86 ? 2.060 -2.898 -11.132 1.00 87.19 86 VAL A CA 1
ATOM 617 C C . VAL A 1 86 ? 3.264 -2.020 -10.833 1.00 87.19 86 VAL A C 1
ATOM 619 O O . VAL A 1 86 ? 3.145 -0.991 -10.170 1.00 87.19 86 VAL A O 1
ATOM 622 N N . GLY A 1 87 ? 4.436 -2.426 -11.307 1.00 84.88 87 GLY A N 1
ATOM 623 C CA . GLY A 1 87 ? 5.661 -1.652 -11.155 1.00 84.88 87 GLY A CA 1
ATOM 624 C C . GLY A 1 87 ? 5.669 -0.426 -12.057 1.00 84.88 87 GLY A C 1
ATOM 625 O O . GLY A 1 87 ? 5.297 -0.511 -13.221 1.00 84.88 87 GLY A O 1
ATOM 626 N N . VAL A 1 88 ? 6.132 0.708 -11.543 1.00 79.81 88 VAL A N 1
ATOM 627 C CA . VAL A 1 88 ? 6.390 1.923 -12.332 1.00 79.81 88 VAL A CA 1
ATOM 628 C C . VAL A 1 88 ? 7.898 2.070 -12.582 1.00 79.81 88 VAL A C 1
ATOM 630 O O . VAL A 1 88 ? 8.682 1.617 -11.747 1.00 79.81 88 VAL A O 1
ATOM 633 N N . PRO A 1 89 ? 8.325 2.675 -13.705 1.00 76.75 89 PRO A N 1
ATOM 634 C CA . PRO A 1 89 ? 7.492 3.251 -14.769 1.00 76.75 89 PRO A CA 1
ATOM 635 C C . PRO A 1 89 ? 7.017 2.237 -15.827 1.00 76.75 89 PRO A C 1
ATOM 637 O O . PRO A 1 89 ? 6.140 2.559 -16.618 1.00 76.75 89 PRO A O 1
ATOM 640 N N . HIS A 1 90 ? 7.551 1.012 -15.839 1.00 77.94 90 HIS A N 1
ATOM 641 C CA . HIS A 1 90 ? 7.373 0.054 -16.947 1.00 77.94 90 HIS A CA 1
ATOM 642 C C . HIS A 1 90 ? 6.013 -0.667 -16.996 1.00 77.94 90 HIS A C 1
ATOM 644 O O . HIS A 1 90 ? 5.741 -1.420 -17.928 1.00 77.94 90 HIS A O 1
ATOM 650 N N . LEU A 1 91 ? 5.156 -0.464 -15.994 1.00 80.62 91 LEU A N 1
ATOM 651 C CA . LEU A 1 91 ? 3.825 -1.069 -15.863 1.00 80.62 91 LEU A CA 1
ATOM 652 C C . LEU A 1 91 ? 3.837 -2.603 -15.911 1.00 80.62 91 LEU A C 1
ATOM 654 O O . LEU A 1 91 ? 2.902 -3.249 -16.393 1.00 80.62 91 LEU A O 1
ATOM 658 N N . GLN A 1 92 ? 4.897 -3.213 -15.378 1.00 85.06 92 GLN A N 1
ATOM 659 C CA . GLN A 1 92 ? 4.944 -4.659 -15.217 1.00 85.06 92 GLN A CA 1
ATOM 660 C C . GLN A 1 92 ? 3.969 -5.082 -14.114 1.00 85.06 92 GLN A C 1
ATOM 662 O O . GLN A 1 92 ? 4.175 -4.758 -12.947 1.00 85.06 92 GLN A O 1
ATOM 667 N N . ALA A 1 93 ? 2.923 -5.816 -14.487 1.00 86.62 93 ALA A N 1
ATOM 668 C CA . ALA A 1 93 ? 1.985 -6.431 -13.560 1.00 86.62 93 ALA A CA 1
ATOM 669 C C . ALA A 1 93 ? 2.471 -7.825 -13.138 1.00 86.62 93 ALA A C 1
ATOM 671 O O . ALA A 1 93 ? 2.730 -8.676 -13.989 1.00 86.62 93 ALA A O 1
ATOM 672 N N . ILE A 1 94 ? 2.578 -8.061 -11.832 1.00 88.06 94 ILE A N 1
ATOM 673 C CA . ILE A 1 94 ? 2.927 -9.358 -11.245 1.00 88.06 94 ILE A CA 1
ATOM 674 C C . ILE A 1 94 ? 2.093 -9.644 -10.000 1.00 88.06 94 ILE A C 1
ATOM 676 O O . ILE A 1 94 ? 1.661 -8.747 -9.271 1.00 88.06 94 ILE A O 1
ATOM 680 N N . ARG A 1 95 ? 1.915 -10.931 -9.714 1.00 90.75 95 ARG A N 1
ATOM 681 C CA . ARG A 1 95 ? 1.289 -11.392 -8.481 1.00 90.75 95 ARG A CA 1
ATOM 682 C C . ARG A 1 95 ? 2.199 -11.098 -7.285 1.00 90.75 95 ARG A C 1
ATOM 684 O O . ARG A 1 95 ? 3.322 -11.595 -7.211 1.00 90.75 95 ARG A O 1
ATOM 691 N N . ARG A 1 96 ? 1.704 -10.336 -6.307 1.00 90.88 96 ARG A N 1
ATOM 692 C CA . ARG A 1 96 ? 2.436 -10.013 -5.071 1.00 90.88 96 ARG A CA 1
ATOM 693 C C . ARG A 1 96 ? 1.616 -10.346 -3.829 1.00 90.88 96 ARG A C 1
ATOM 695 O O . ARG A 1 96 ? 0.633 -9.662 -3.544 1.00 90.88 96 ARG A O 1
ATOM 702 N N . PRO A 1 97 ? 2.004 -11.379 -3.064 1.00 92.81 97 PRO A N 1
ATOM 703 C CA . PRO A 1 97 ? 1.493 -11.584 -1.718 1.00 92.81 97 PRO A CA 1
ATOM 704 C C . PRO A 1 97 ? 1.922 -10.432 -0.811 1.00 92.81 97 PRO A C 1
ATOM 706 O O . PRO A 1 97 ? 3.095 -10.067 -0.776 1.00 92.81 97 PRO A O 1
ATOM 709 N N . GLN A 1 98 ? 0.974 -9.898 -0.057 1.00 93.25 98 GLN A N 1
ATOM 710 C CA . GLN A 1 98 ? 1.199 -8.836 0.913 1.00 93.25 98 GLN A CA 1
ATOM 711 C C . GLN A 1 98 ? 0.574 -9.225 2.247 1.00 93.25 98 GLN A C 1
ATOM 713 O O . GLN A 1 98 ? -0.222 -10.163 2.328 1.00 93.25 98 GLN A O 1
ATOM 718 N N . ARG A 1 99 ? 0.934 -8.515 3.311 1.00 94.50 99 ARG A N 1
ATOM 719 C CA . ARG A 1 99 ? 0.366 -8.717 4.641 1.00 94.50 99 ARG A CA 1
ATOM 720 C C . ARG A 1 99 ? 0.051 -7.371 5.272 1.00 94.50 99 ARG A C 1
ATOM 722 O O . ARG A 1 99 ? 0.876 -6.466 5.266 1.00 94.50 99 ARG A O 1
ATOM 729 N N . TYR A 1 100 ? -1.155 -7.278 5.819 1.00 92.94 100 TYR A N 1
ATOM 730 C CA . TYR A 1 100 ? -1.644 -6.115 6.542 1.00 92.94 100 TYR A CA 1
ATOM 731 C C . TYR A 1 100 ? -2.044 -6.554 7.943 1.00 92.94 100 TYR A C 1
ATOM 733 O O . TYR A 1 100 ? -2.841 -7.483 8.107 1.00 92.94 100 TYR A O 1
ATOM 741 N N . THR A 1 101 ? -1.481 -5.899 8.950 1.00 93.12 101 THR A N 1
ATOM 742 C CA . THR A 1 101 ? -1.732 -6.206 10.359 1.00 93.12 101 THR A CA 1
ATOM 743 C C . THR A 1 101 ? -2.225 -4.948 11.050 1.00 93.12 101 THR A C 1
ATOM 745 O O . THR A 1 101 ? -1.508 -3.952 11.095 1.00 93.12 101 THR A O 1
ATOM 748 N N . HIS A 1 102 ? -3.446 -4.979 11.579 1.00 92.19 102 HIS A N 1
ATOM 749 C CA . HIS A 1 102 ? -3.924 -3.909 12.450 1.00 92.19 102 HIS A CA 1
ATOM 750 C C . HIS A 1 102 ? -3.030 -3.801 13.692 1.00 92.19 102 HIS A C 1
ATOM 752 O O . HIS A 1 102 ? -2.650 -4.827 14.263 1.00 92.19 102 HIS A O 1
ATOM 758 N N . LEU A 1 103 ? -2.689 -2.574 14.088 1.00 88.75 103 LEU A N 1
ATOM 759 C CA . LEU A 1 103 ? -1.864 -2.314 15.267 1.00 88.75 103 LEU A CA 1
ATOM 760 C C . LEU A 1 103 ? -2.683 -1.617 16.362 1.00 88.75 103 LEU A C 1
ATOM 762 O O . LEU A 1 103 ? -2.903 -2.204 17.419 1.00 88.75 103 LEU A O 1
ATOM 766 N N . ASP A 1 104 ? -3.160 -0.399 16.097 1.00 81.88 104 ASP A N 1
ATOM 767 C CA . ASP A 1 104 ? -3.996 0.399 17.001 1.00 81.88 104 ASP A CA 1
ATOM 768 C C . ASP A 1 104 ? -4.958 1.326 16.222 1.00 81.88 104 ASP A C 1
ATOM 770 O O . ASP A 1 104 ? -5.174 1.155 15.017 1.00 81.88 104 ASP A O 1
ATOM 774 N N . GLN A 1 105 ? -5.617 2.272 16.907 1.00 77.00 105 GLN A N 1
ATOM 775 C CA . GLN A 1 105 ? -6.635 3.142 16.309 1.00 77.00 105 GLN A CA 1
ATOM 776 C C . GLN A 1 105 ? -6.089 3.939 15.116 1.00 77.00 105 GLN A C 1
ATOM 778 O O . GLN A 1 105 ? -5.417 4.952 15.276 1.00 77.00 105 GLN A O 1
ATOM 783 N N . GLY A 1 106 ? -6.469 3.514 13.910 1.00 78.69 106 GLY A N 1
ATOM 784 C CA . GLY A 1 106 ? -6.116 4.205 12.670 1.00 78.69 106 GLY A CA 1
ATOM 785 C C . GLY A 1 106 ? -4.784 3.775 12.057 1.00 78.69 106 GLY A C 1
ATOM 786 O O . GLY A 1 106 ? -4.389 4.375 11.060 1.00 78.69 106 GLY A O 1
ATOM 787 N N . SER A 1 107 ? -4.114 2.747 12.591 1.00 87.56 107 SER A N 1
ATOM 788 C CA . SER A 1 107 ? -2.820 2.289 12.081 1.00 87.56 107 SER A CA 1
ATOM 789 C C . SER A 1 107 ? -2.831 0.835 11.600 1.00 87.56 107 SER A C 1
ATOM 791 O O . SER A 1 107 ? -3.491 -0.057 12.155 1.00 87.56 107 SER A O 1
ATOM 793 N N . VAL A 1 108 ? -2.081 0.594 10.523 1.00 90.69 108 VAL A N 1
ATOM 794 C CA . VAL A 1 108 ? -1.868 -0.737 9.946 1.00 90.69 108 VAL A CA 1
ATOM 795 C C . VAL A 1 108 ? -0.403 -0.878 9.548 1.00 90.69 108 VAL A C 1
ATOM 797 O O . VAL A 1 108 ? 0.148 -0.012 8.869 1.00 90.69 108 VAL A O 1
ATOM 800 N N . ARG A 1 109 ? 0.207 -1.994 9.951 1.00 91.25 109 ARG A N 1
ATOM 801 C CA . ARG A 1 109 ? 1.505 -2.465 9.459 1.00 91.25 109 ARG A CA 1
ATOM 802 C C . ARG A 1 109 ? 1.326 -3.114 8.101 1.00 91.25 109 ARG A C 1
ATOM 804 O O . ARG A 1 109 ? 0.497 -4.018 7.964 1.00 91.25 109 ARG A O 1
ATOM 811 N N . PHE A 1 110 ? 2.131 -2.692 7.138 1.00 90.50 110 PHE A N 1
ATOM 812 C CA . PHE A 1 110 ? 2.210 -3.291 5.812 1.00 90.50 110 PHE A CA 1
ATOM 813 C C . PHE A 1 110 ? 3.525 -4.054 5.647 1.00 90.50 110 PHE A C 1
ATOM 815 O O . PHE A 1 110 ? 4.584 -3.550 6.008 1.00 90.50 110 PHE A O 1
ATOM 822 N N . GLU A 1 111 ? 3.465 -5.252 5.069 1.00 91.19 111 GLU A N 1
ATOM 823 C CA . GLU A 1 111 ? 4.637 -6.080 4.786 1.00 91.19 111 GLU A CA 1
ATOM 824 C C . GLU A 1 111 ? 4.542 -6.696 3.380 1.00 91.19 111 GLU A C 1
ATOM 826 O O . GLU A 1 111 ? 3.518 -7.277 3.002 1.00 91.19 111 GLU A O 1
ATOM 831 N N . SER A 1 112 ? 5.631 -6.608 2.615 1.00 89.44 112 SER A N 1
ATOM 832 C CA . SER A 1 112 ? 5.777 -7.213 1.285 1.00 89.44 112 SER A CA 1
ATOM 833 C C . SER A 1 112 ? 7.256 -7.386 0.945 1.00 89.44 112 SER A C 1
ATOM 835 O O . SER A 1 112 ? 8.011 -6.433 1.044 1.00 89.44 112 SER A O 1
ATOM 837 N N . GLU A 1 113 ? 7.675 -8.577 0.508 1.00 85.62 113 GLU A N 1
ATOM 838 C CA . GLU A 1 113 ? 9.039 -8.859 0.007 1.00 85.62 113 GLU A CA 1
ATOM 839 C C . GLU A 1 113 ? 10.204 -8.223 0.788 1.00 85.62 113 GLU A C 1
ATOM 841 O O . GLU A 1 113 ? 11.039 -7.512 0.237 1.00 85.62 113 GLU A O 1
ATOM 846 N N . GLY A 1 114 ? 10.271 -8.472 2.097 1.00 81.94 114 GLY A N 1
ATOM 847 C CA . GLY A 1 114 ? 11.358 -7.956 2.938 1.00 81.94 114 GLY A CA 1
ATOM 848 C C . GLY A 1 114 ? 11.275 -6.456 3.235 1.00 81.94 114 GLY A C 1
ATOM 849 O O . GLY A 1 114 ? 12.106 -5.943 3.978 1.00 81.94 114 GLY A O 1
ATOM 850 N N . PHE A 1 115 ? 10.265 -5.766 2.706 1.00 83.31 115 PHE A N 1
ATOM 851 C CA . PHE A 1 115 ? 9.900 -4.415 3.093 1.00 83.31 115 PHE A CA 1
ATOM 852 C C . PHE A 1 115 ? 8.760 -4.441 4.117 1.00 83.31 115 PHE A C 1
ATOM 854 O O . PHE A 1 115 ? 7.776 -5.173 3.961 1.00 83.31 115 PHE A O 1
ATOM 861 N N . THR A 1 116 ? 8.887 -3.591 5.133 1.00 86.12 116 THR A N 1
ATOM 862 C CA . THR A 1 116 ? 7.867 -3.339 6.151 1.00 86.12 116 THR A CA 1
ATOM 863 C C . THR A 1 116 ? 7.657 -1.832 6.259 1.00 86.12 116 THR A C 1
ATOM 865 O O . THR A 1 116 ? 8.624 -1.097 6.457 1.00 86.12 116 THR A O 1
ATOM 868 N N . ALA A 1 117 ? 6.409 -1.379 6.156 1.00 80.75 117 ALA A N 1
ATOM 869 C CA . ALA A 1 117 ? 6.015 -0.008 6.468 1.00 80.75 117 ALA A CA 1
ATOM 870 C C . ALA A 1 117 ? 5.222 0.012 7.777 1.00 80.75 117 ALA A C 1
ATOM 872 O O . ALA A 1 117 ? 4.119 -0.536 7.858 1.00 80.75 117 ALA A O 1
ATOM 873 N N . ASP A 1 118 ? 5.805 0.676 8.776 1.00 74.62 118 ASP A N 1
ATOM 874 C CA . ASP A 1 118 ? 5.301 0.776 10.141 1.00 74.62 118 ASP A CA 1
ATOM 875 C C . ASP A 1 118 ? 5.354 2.211 10.664 1.00 74.62 118 ASP A C 1
ATOM 877 O O . ASP A 1 118 ? 6.423 2.821 10.604 1.00 74.62 118 ASP A O 1
ATOM 881 N N . PRO A 1 119 ? 4.292 2.699 11.324 1.00 63.78 119 PRO A N 1
ATOM 882 C CA . PRO A 1 119 ? 2.875 2.474 11.043 1.00 63.78 119 PRO A CA 1
ATOM 883 C C . PRO A 1 119 ? 2.407 3.388 9.900 1.00 63.78 119 PRO A C 1
ATOM 885 O O . PRO A 1 119 ? 2.699 4.581 9.898 1.00 63.78 119 PRO A O 1
ATOM 888 N N . SER A 1 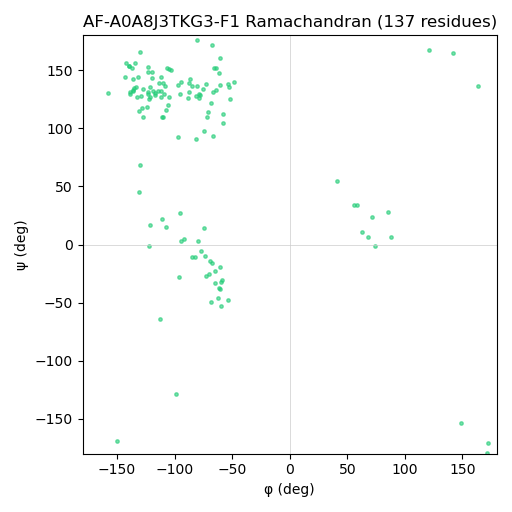120 ? 1.627 2.870 8.948 1.00 74.38 120 SER A N 1
ATOM 889 C CA . SER A 1 120 ? 0.873 3.758 8.056 1.00 74.38 120 SER A CA 1
ATOM 890 C C . SER A 1 120 ? -0.371 4.257 8.786 1.00 74.38 120 SER A C 1
ATOM 892 O O . SER A 1 120 ? -1.150 3.441 9.291 1.00 74.38 120 SER A O 1
ATOM 894 N N . SER A 1 121 ? -0.558 5.576 8.844 1.00 82.44 121 SER A N 1
ATOM 895 C CA . SER A 1 121 ? -1.767 6.180 9.413 1.00 82.44 121 SER A CA 1
ATOM 896 C C . SER A 1 121 ? -2.838 6.290 8.341 1.00 82.44 121 SER A C 1
ATOM 898 O O . SER A 1 121 ? -2.542 6.606 7.187 1.00 82.44 121 SER A O 1
ATOM 900 N N . TYR A 1 122 ? -4.085 6.059 8.731 1.00 86.44 122 TYR A N 1
ATOM 901 C CA . TYR A 1 122 ? -5.245 6.146 7.858 1.00 86.44 122 TYR A CA 1
ATOM 902 C C . TYR A 1 122 ? -6.215 7.198 8.369 1.00 86.44 122 TYR A C 1
ATOM 904 O O . TYR A 1 122 ? -6.367 7.417 9.571 1.00 86.44 122 TYR A O 1
ATOM 912 N N . ASP A 1 123 ? -6.920 7.830 7.442 1.00 85.31 123 ASP A N 1
ATOM 913 C CA . ASP A 1 123 ? -7.976 8.758 7.793 1.00 85.31 123 ASP A CA 1
ATOM 914 C C . ASP A 1 123 ? -9.297 8.063 8.146 1.00 85.31 123 ASP A C 1
ATOM 916 O O . ASP A 1 123 ? -9.451 6.848 8.022 1.00 85.31 123 ASP A O 1
ATOM 920 N N . ALA A 1 124 ? -10.293 8.848 8.565 1.00 83.12 124 ALA A N 1
ATOM 921 C CA . ALA A 1 124 ? -11.619 8.329 8.910 1.00 83.12 124 ALA A CA 1
ATOM 922 C C . ALA A 1 124 ? -12.336 7.619 7.740 1.00 83.12 124 ALA A C 1
ATOM 924 O O . ALA A 1 124 ? -13.273 6.857 7.968 1.00 83.12 124 ALA A O 1
ATOM 925 N N . GLY A 1 125 ? -11.914 7.874 6.498 1.00 82.56 125 GLY A N 1
ATOM 926 C CA . GLY A 1 125 ? -12.395 7.199 5.295 1.00 82.56 125 GLY A CA 1
ATOM 927 C C . GLY A 1 125 ? -11.558 5.980 4.906 1.00 82.56 125 GLY A C 1
ATOM 928 O O . GLY A 1 125 ? -11.820 5.405 3.859 1.00 82.56 125 GLY A O 1
ATOM 929 N N . GLY A 1 126 ? -10.567 5.596 5.715 1.00 86.19 126 GLY A N 1
ATOM 930 C CA . GLY A 1 126 ? -9.682 4.460 5.486 1.00 86.19 126 GLY A CA 1
ATOM 931 C C . GLY A 1 126 ? -8.675 4.653 4.359 1.00 86.19 126 GLY A C 1
ATOM 932 O O . GLY A 1 126 ? -8.199 3.661 3.813 1.00 86.19 126 GLY A O 1
ATOM 933 N N . LEU A 1 127 ? -8.344 5.902 4.022 1.00 86.62 127 LEU A N 1
ATOM 934 C CA . LEU A 1 127 ? -7.289 6.233 3.067 1.00 86.62 127 LEU A CA 1
ATOM 935 C C . LEU A 1 127 ? -5.976 6.505 3.788 1.00 86.62 127 LEU A C 1
ATOM 937 O O . LEU A 1 127 ? -5.979 7.163 4.829 1.00 86.62 127 LEU A O 1
ATOM 941 N N . VAL A 1 128 ? -4.863 6.029 3.226 1.00 85.69 128 VAL A N 1
ATOM 942 C CA . VAL A 1 128 ? -3.520 6.262 3.779 1.00 85.69 128 VAL A CA 1
ATOM 943 C C . VAL A 1 128 ? -3.244 7.766 3.872 1.00 85.69 128 VAL A C 1
ATOM 945 O O . VAL A 1 128 ? -3.106 8.447 2.863 1.00 85.69 128 VAL A O 1
ATOM 948 N N . SER A 1 129 ? -3.149 8.303 5.083 1.00 83.12 129 SER A N 1
ATOM 949 C CA . SER A 1 129 ? -2.820 9.710 5.326 1.00 83.12 129 SER A CA 1
ATOM 950 C C . SER A 1 129 ? -1.342 9.932 5.614 1.00 83.12 129 SER A C 1
ATOM 952 O O . SER A 1 129 ? -0.833 11.012 5.349 1.00 83.12 129 SER A O 1
ATOM 954 N N . ASP A 1 130 ? -0.665 8.925 6.161 1.00 79.38 130 ASP A N 1
ATOM 955 C CA . ASP A 1 130 ? 0.771 8.964 6.415 1.00 79.38 130 ASP A CA 1
ATOM 956 C C . ASP A 1 130 ? 1.380 7.618 6.037 1.00 79.38 130 ASP A C 1
ATOM 958 O O . ASP A 1 130 ? 0.868 6.565 6.432 1.00 79.38 130 ASP A O 1
ATOM 962 N N . TYR A 1 131 ? 2.439 7.651 5.236 1.00 71.94 131 TYR A N 1
ATOM 963 C CA . TYR A 1 131 ? 3.116 6.462 4.748 1.00 71.94 131 TYR A CA 1
ATOM 964 C C . TYR A 1 131 ? 4.620 6.622 4.976 1.00 71.94 131 TYR A C 1
ATOM 966 O O . TYR A 1 131 ? 5.229 7.480 4.338 1.00 71.94 131 TYR A O 1
ATOM 974 N N . PRO A 1 132 ? 5.243 5.798 5.841 1.00 67.38 132 PRO A N 1
ATOM 975 C CA . PRO A 1 132 ? 6.687 5.822 6.025 1.00 67.38 132 PRO A CA 1
ATOM 976 C C . PRO A 1 132 ? 7.365 5.334 4.736 1.00 67.38 132 PRO A C 1
ATOM 978 O O . PRO A 1 132 ? 7.500 4.138 4.478 1.00 67.38 132 PRO A O 1
ATOM 981 N N . GLY A 1 133 ? 7.710 6.287 3.872 1.00 65.81 133 GLY A N 1
ATOM 982 C CA . GLY A 1 133 ? 8.197 6.089 2.511 1.00 65.81 133 GLY A CA 1
ATOM 983 C C . GLY A 1 133 ? 8.313 7.430 1.771 1.00 65.81 133 GLY A C 1
ATOM 984 O O . GLY A 1 133 ? 8.152 8.481 2.385 1.00 65.81 133 GLY A O 1
ATOM 985 N N . PRO A 1 134 ? 8.571 7.436 0.452 1.00 61.00 134 PRO A N 1
ATOM 986 C CA . PRO A 1 134 ? 8.850 8.662 -0.302 1.00 61.00 134 PRO A CA 1
ATOM 987 C C . PRO A 1 134 ? 7.605 9.527 -0.5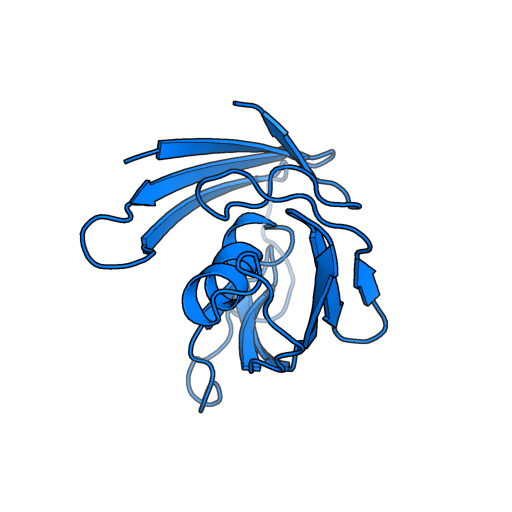63 1.00 61.00 134 PRO A C 1
ATOM 989 O O . PRO A 1 134 ? 7.647 10.364 -1.452 1.00 61.00 134 PRO A O 1
ATOM 992 N N . ALA A 1 135 ? 6.478 9.290 0.115 1.00 61.66 135 ALA A N 1
ATOM 993 C CA . ALA A 1 135 ? 5.192 9.903 -0.200 1.00 61.66 135 ALA A CA 1
ATOM 994 C C . ALA A 1 135 ? 4.510 10.460 1.055 1.00 61.66 135 ALA A C 1
ATOM 996 O O . ALA A 1 135 ? 4.271 9.723 2.007 1.00 61.66 135 ALA A O 1
ATOM 997 N N . CYS A 1 136 ? 4.119 11.733 1.014 1.00 65.31 136 CYS A N 1
ATOM 998 C CA . CYS A 1 136 ? 3.339 12.395 2.060 1.00 65.31 136 CYS A CA 1
ATOM 999 C C . CYS A 1 136 ? 1.997 12.871 1.494 1.00 65.31 136 CYS A C 1
ATOM 1001 O O . CYS A 1 136 ? 1.962 13.476 0.420 1.00 65.31 136 CYS A O 1
ATOM 1003 N N . ALA A 1 137 ? 0.893 12.592 2.195 1.00 66.50 137 ALA A N 1
ATOM 1004 C CA . ALA A 1 137 ? -0.429 13.047 1.776 1.00 66.50 137 ALA A CA 1
ATOM 1005 C C . ALA A 1 137 ? -0.602 14.547 2.055 1.00 66.50 137 ALA A C 1
ATOM 1007 O O . ALA A 1 137 ? -0.341 15.027 3.157 1.00 66.50 137 ALA A O 1
ATOM 1008 N N . VAL A 1 138 ? -1.125 15.272 1.075 1.00 64.56 138 VAL A N 1
ATOM 1009 C CA . VAL A 1 138 ? -1.529 16.673 1.157 1.00 64.56 138 VAL A CA 1
ATOM 1010 C C . VAL A 1 138 ? -3.018 16.731 0.808 1.00 64.56 138 VAL A C 1
ATOM 1012 O O . VAL A 1 138 ? -3.456 16.152 -0.190 1.00 64.56 138 VAL A O 1
ATOM 1015 N N . ARG A 1 139 ? -3.809 17.354 1.685 1.00 59.06 139 ARG A N 1
ATOM 1016 C CA . ARG A 1 139 ? -5.259 17.522 1.513 1.00 59.06 139 ARG A CA 1
ATOM 1017 C C . ARG A 1 139 ? -5.608 18.874 0.925 1.00 59.06 139 ARG A C 1
ATOM 1019 O O . ARG A 1 139 ? -4.955 19.857 1.336 1.00 59.06 139 ARG A O 1
#

Secondary structure (DSSP, 8-state):
-EEEEEEETTEEEEEEEE-BTB-EEEEEEEE---S---SPPPPPGGG-TT--EEEETT-SGGGHHHHHHTTGGGT--EE--EEEEEETTTTEEEEEE-EEEE-STTEEEEEETTEEEEEEEE-TTS-EEE-SSSEEEE-

Radius of gyration: 14.83 Å; Cα contacts (8 Å, |Δi|>4): 300; chains: 1; bounding box: 35×33×41 Å